Protein AF-A0A9P4IQW4-F1 (afdb_monomer_lite)

Organism: NCBI:txid1504668

Foldseek 3Di:
DFDDLPDDPVVVCVVLVHDPVDVLVVVLLVLLLVLLVVLLVVLQQDLVQFDPVLSPDPPRHPSDDPVRGDPVSVQVSQVVSLVPPDPSNVVVQVVQWDQDPNDTGGSSSVNSND

Secondary structure (DSSP, 8-state):
-PPPTTS-HHHHHHHTT--TT-HHHHHHHHHHHHHHHHHHHHHHH-GGGB-HHHHH-TT--SSPPGGGB-HHHHHHHHHHHHHH--HHHHHHHHHTEEEETTEEEEHHHHHHT-

Radius of gyration: 14.89 Å; chains: 1; bounding box: 34×33×38 Å

Sequence (114 aa):
PKLAQSRSKSDFFKHLGWSEKNEGHKRLYNLMKDEASEARKALSADRSNLNAEARNDSKVRPPYSSSQMTETALYNEVMLIWRNASPETQQVYDYGRTHEQGNVDNWIIRWVLW

Structure (mmCIF, N/CA/C/O backbone):
data_AF-A0A9P4IQW4-F1
#
_entry.id   AF-A0A9P4IQW4-F1
#
loop_
_atom_site.group_PDB
_atom_site.id
_atom_site.type_symbol
_atom_site.label_atom_id
_atom_site.label_alt_id
_atom_site.label_comp_id
_atom_site.label_asym_id
_atom_site.label_entity_id
_atom_site.label_seq_id
_atom_site.pdbx_PDB_ins_code
_atom_site.Cartn_x
_atom_site.Cartn_y
_atom_site.Cartn_z
_atom_site.occupancy
_atom_site.B_iso_or_equiv
_atom_site.auth_seq_id
_atom_site.auth_comp_id
_atom_site.auth_asym_id
_atom_site.auth_atom_id
_atom_site.pdbx_PDB_model_num
ATOM 1 N N . PRO A 1 1 ? 4.802 8.519 12.662 1.00 66.69 1 PRO A N 1
ATOM 2 C CA . PRO A 1 1 ? 5.973 7.713 12.221 1.00 66.69 1 PRO A CA 1
ATOM 3 C C . PRO A 1 1 ? 5.536 6.579 11.280 1.00 66.69 1 PRO A C 1
ATOM 5 O O . PRO A 1 1 ? 4.496 5.984 11.539 1.00 66.69 1 PRO A O 1
ATOM 8 N N . LYS A 1 2 ? 6.284 6.299 10.205 1.00 78.62 2 LYS A N 1
ATOM 9 C CA . LYS A 1 2 ? 5.995 5.208 9.253 1.00 78.62 2 LYS A CA 1
ATOM 10 C C . LYS A 1 2 ? 6.198 3.840 9.910 1.00 78.62 2 LYS A C 1
ATOM 12 O O . LYS A 1 2 ? 7.196 3.631 10.599 1.00 78.62 2 LYS A O 1
ATOM 17 N N . LEU A 1 3 ? 5.269 2.911 9.689 1.00 85.25 3 LEU A N 1
ATOM 18 C CA . LEU A 1 3 ? 5.411 1.524 10.131 1.00 85.25 3 LEU A CA 1
ATOM 19 C C . LEU A 1 3 ? 6.196 0.721 9.084 1.00 85.25 3 LEU A C 1
ATOM 21 O O . LEU A 1 3 ? 5.931 0.827 7.887 1.00 85.25 3 LEU A O 1
ATOM 25 N N . ALA A 1 4 ? 7.161 -0.088 9.521 1.00 82.31 4 ALA A N 1
ATOM 26 C CA . ALA A 1 4 ? 7.889 -0.975 8.615 1.00 82.31 4 ALA A CA 1
ATOM 27 C C . ALA A 1 4 ? 6.967 -2.081 8.063 1.00 82.31 4 ALA A C 1
ATOM 29 O O . ALA A 1 4 ? 6.142 -2.622 8.799 1.00 82.31 4 ALA A O 1
ATOM 30 N N . GLN A 1 5 ? 7.144 -2.455 6.792 1.00 81.56 5 GLN A N 1
ATOM 31 C CA . GLN A 1 5 ? 6.337 -3.490 6.120 1.00 81.56 5 GLN A CA 1
ATOM 32 C C . GLN A 1 5 ? 6.459 -4.877 6.770 1.00 81.56 5 GLN A C 1
ATOM 34 O O . GLN A 1 5 ? 5.521 -5.656 6.742 1.00 81.56 5 GLN A O 1
ATOM 39 N N . SER A 1 6 ? 7.580 -5.179 7.430 1.00 81.31 6 SER A N 1
ATOM 40 C CA . SER A 1 6 ? 7.778 -6.447 8.149 1.00 81.31 6 SER A CA 1
ATOM 41 C C . SER A 1 6 ? 6.961 -6.579 9.440 1.00 81.31 6 SER A C 1
ATOM 43 O O . SER A 1 6 ? 7.025 -7.611 10.110 1.00 81.31 6 SER A O 1
ATOM 45 N N . ARG A 1 7 ? 6.238 -5.529 9.845 1.00 89.38 7 ARG A N 1
ATOM 46 C CA . ARG A 1 7 ? 5.428 -5.533 11.067 1.00 89.38 7 ARG A CA 1
ATOM 47 C C . ARG A 1 7 ? 4.147 -6.330 10.878 1.00 89.38 7 ARG A C 1
ATOM 49 O O . ARG A 1 7 ? 3.677 -6.535 9.767 1.00 89.38 7 ARG A O 1
ATOM 56 N N . SER A 1 8 ? 3.583 -6.799 11.986 1.00 91.31 8 SER A N 1
ATOM 57 C CA . SER A 1 8 ? 2.377 -7.622 11.949 1.00 91.31 8 SER A CA 1
ATOM 58 C C . SER A 1 8 ? 1.125 -6.783 11.673 1.00 91.31 8 SER A C 1
ATOM 60 O O . SER A 1 8 ? 1.093 -5.580 11.944 1.00 91.31 8 SER A O 1
ATOM 62 N N . LYS A 1 9 ? 0.039 -7.433 11.234 1.00 92.38 9 LYS A N 1
ATOM 63 C CA . LYS A 1 9 ? -1.298 -6.814 11.191 1.00 92.38 9 LYS A CA 1
ATOM 64 C C . LYS A 1 9 ? -1.687 -6.213 12.545 1.00 92.38 9 LYS A C 1
ATOM 66 O O . LYS A 1 9 ? -2.279 -5.140 12.579 1.00 92.38 9 LYS A O 1
ATOM 71 N N . SER A 1 10 ? -1.335 -6.871 13.650 1.00 92.94 10 SER A N 1
ATOM 72 C CA . SER A 1 10 ? -1.641 -6.356 14.986 1.00 92.94 10 SER A CA 1
ATOM 73 C C . SER A 1 10 ? -0.931 -5.034 15.265 1.00 92.94 10 SER A C 1
ATOM 75 O O . SER A 1 10 ? -1.539 -4.107 15.794 1.00 92.94 10 SER A O 1
ATOM 77 N N . ASP A 1 11 ? 0.336 -4.915 14.861 1.00 93.75 11 ASP A N 1
ATOM 78 C CA . ASP A 1 11 ? 1.092 -3.669 15.001 1.00 93.75 11 ASP A CA 1
ATOM 79 C C . ASP A 1 11 ? 0.504 -2.564 14.124 1.00 93.75 11 ASP A C 1
ATOM 81 O O . ASP A 1 11 ? 0.360 -1.436 14.584 1.00 93.75 11 ASP A O 1
ATOM 85 N N . PHE A 1 12 ? 0.095 -2.896 12.896 1.00 94.19 12 PHE A N 1
ATOM 86 C CA . PHE A 1 12 ? -0.602 -1.966 12.008 1.00 94.19 12 PHE A CA 1
ATOM 87 C C . PHE A 1 12 ? -1.907 -1.453 12.620 1.00 94.19 12 PHE A C 1
ATOM 89 O O . PHE A 1 12 ? -2.127 -0.245 12.673 1.00 94.19 12 PHE A O 1
ATOM 96 N N . PHE A 1 13 ? -2.733 -2.348 13.169 1.00 95.62 13 PHE A N 1
ATOM 97 C CA . PHE A 1 13 ? -3.972 -1.967 13.847 1.00 95.62 13 PHE A CA 1
ATOM 98 C C . PHE A 1 13 ? -3.679 -1.071 15.051 1.00 95.62 13 PHE A C 1
ATOM 100 O O . PHE A 1 13 ? -4.259 0.004 15.159 1.00 95.62 13 PHE A O 1
ATOM 107 N N . LYS A 1 14 ? -2.731 -1.453 15.914 1.00 94.19 14 LYS A N 1
ATOM 108 C CA . LYS A 1 14 ? -2.332 -0.633 17.069 1.00 94.19 14 LYS A CA 1
ATOM 109 C C . LYS A 1 14 ? -1.860 0.757 16.651 1.00 94.19 14 LYS A C 1
ATOM 111 O O . LYS A 1 14 ? -2.223 1.734 17.297 1.00 94.19 14 LYS A O 1
ATOM 116 N N . HIS A 1 15 ? -1.093 0.853 15.566 1.00 93.12 15 HIS A N 1
ATOM 117 C CA . HIS A 1 15 ? -0.564 2.121 15.063 1.00 93.12 15 HIS A CA 1
ATOM 118 C C . HIS A 1 15 ? -1.655 3.057 14.525 1.00 93.12 15 HIS A C 1
ATOM 120 O O . HIS A 1 15 ? -1.493 4.272 14.576 1.00 93.12 15 HIS A O 1
ATOM 126 N N . LEU A 1 16 ? -2.782 2.502 14.070 1.00 92.69 16 LEU A N 1
ATOM 127 C CA . LEU A 1 16 ? -3.987 3.249 13.687 1.00 92.69 16 LEU A CA 1
ATOM 128 C C . LEU A 1 16 ? -4.965 3.480 14.856 1.00 92.69 16 LEU A C 1
ATOM 130 O O . LEU A 1 16 ? -6.035 4.049 14.656 1.00 92.69 16 LEU A O 1
ATOM 134 N N . GLY A 1 17 ? -4.645 3.018 16.071 1.00 94.50 17 GLY A N 1
ATOM 135 C CA . GLY A 1 17 ? -5.582 3.021 17.202 1.00 94.50 17 GLY A CA 1
ATOM 136 C C . GLY A 1 17 ? -6.754 2.046 17.025 1.00 94.50 17 GLY A C 1
ATOM 137 O O . GLY A 1 17 ? -7.785 2.167 17.684 1.00 94.50 17 GLY A O 1
ATOM 138 N N . TRP A 1 18 ? -6.619 1.082 16.116 1.00 96.50 18 TRP A N 1
ATOM 139 C CA . TRP A 1 18 ? -7.637 0.099 15.784 1.00 96.50 18 TRP A CA 1
ATOM 140 C C . TRP A 1 18 ? -7.545 -1.150 16.658 1.00 96.50 18 TRP A C 1
ATOM 142 O O . TRP A 1 18 ? -6.530 -1.482 17.266 1.00 96.50 18 TRP A O 1
ATOM 152 N N . SER A 1 19 ? -8.651 -1.888 16.672 1.00 95.19 19 SER A N 1
ATOM 153 C CA . SER A 1 19 ? -8.813 -3.141 17.404 1.00 95.19 19 SER A CA 1
ATOM 154 C C . SER A 1 19 ? -9.191 -4.267 16.457 1.00 95.19 19 SER A C 1
ATOM 156 O O . SER A 1 19 ? -10.164 -4.156 15.713 1.00 95.19 19 SER A O 1
ATOM 158 N N . GLU A 1 20 ? -8.469 -5.384 16.546 1.00 92.25 20 GLU A N 1
ATOM 159 C CA . GLU A 1 20 ? -8.784 -6.621 15.823 1.00 92.25 20 GLU A CA 1
ATOM 160 C C . GLU A 1 20 ? -10.070 -7.291 16.311 1.00 92.25 20 GLU A C 1
ATOM 162 O O . GLU A 1 20 ? -10.513 -8.258 15.710 1.00 92.25 20 GLU A O 1
ATOM 167 N N . LYS A 1 21 ? -10.691 -6.809 17.391 1.00 94.81 21 LYS A N 1
ATOM 168 C CA . LYS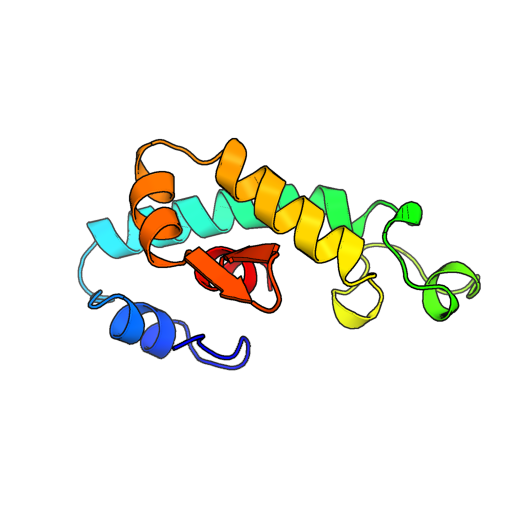 A 1 21 ? -12.009 -7.281 17.843 1.00 94.81 21 LYS A CA 1
ATOM 169 C C . LYS A 1 21 ? -13.159 -6.431 17.299 1.00 94.81 21 LYS A C 1
ATOM 171 O O . LYS A 1 21 ? -14.312 -6.797 17.479 1.00 94.81 21 LYS A O 1
ATOM 176 N N . ASN A 1 22 ? -12.860 -5.303 16.654 1.00 97.00 22 ASN A N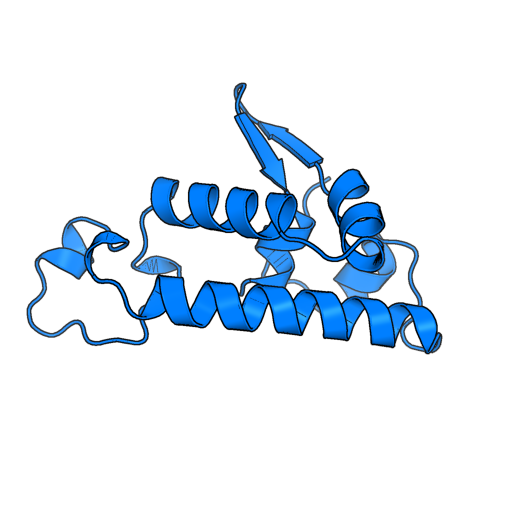 1
ATOM 177 C CA . ASN A 1 22 ? -13.861 -4.416 16.074 1.00 97.00 22 ASN A CA 1
ATOM 178 C C . ASN A 1 22 ? -14.102 -4.793 14.602 1.00 97.00 22 ASN A C 1
ATOM 180 O O . ASN A 1 22 ? -13.195 -4.699 13.774 1.00 97.00 22 ASN A O 1
ATOM 184 N N . GLU A 1 23 ? -15.328 -5.204 14.278 1.00 96.31 23 GLU A N 1
ATOM 185 C CA . GLU A 1 23 ? -15.707 -5.622 12.921 1.00 96.31 23 GLU A CA 1
ATOM 186 C C . GLU A 1 23 ? -15.606 -4.491 11.886 1.00 96.31 23 GLU A C 1
ATOM 188 O O . GLU A 1 23 ? -15.244 -4.741 10.738 1.00 96.31 23 GLU A O 1
ATOM 193 N N . GLY A 1 24 ? -15.834 -3.237 12.287 1.00 96.38 24 GLY A N 1
ATOM 194 C CA . GLY A 1 24 ? -15.661 -2.067 11.423 1.00 96.38 24 GLY A CA 1
ATOM 195 C C . GLY A 1 24 ? -14.208 -1.883 10.978 1.00 96.38 24 GLY A C 1
ATOM 196 O O . GLY A 1 24 ? -13.943 -1.741 9.786 1.00 96.38 24 GLY A O 1
ATOM 197 N N . HIS A 1 25 ? -13.251 -1.986 11.906 1.00 96.00 25 HIS A N 1
ATOM 198 C CA . HIS A 1 25 ? -11.821 -1.923 11.574 1.00 96.00 25 HIS A CA 1
ATOM 199 C C . HIS A 1 25 ? -11.379 -3.090 10.685 1.00 96.00 25 HIS A C 1
ATOM 201 O O . HIS A 1 25 ? -10.592 -2.903 9.759 1.00 96.00 25 HIS A O 1
ATOM 207 N N . LYS A 1 26 ? -11.898 -4.302 10.927 1.00 96.38 26 LYS A N 1
ATOM 208 C CA . LYS A 1 26 ? -11.624 -5.454 10.052 1.00 96.38 26 LYS A CA 1
ATOM 209 C C . LYS A 1 26 ? -12.168 -5.234 8.645 1.00 96.38 26 LYS A C 1
ATOM 211 O O . LYS A 1 26 ? -11.463 -5.530 7.686 1.00 96.38 26 LYS A O 1
ATOM 216 N N . ARG A 1 27 ? -13.395 -4.717 8.525 1.00 97.06 27 ARG A N 1
ATOM 217 C CA . ARG A 1 27 ? -14.016 -4.409 7.234 1.00 97.06 27 ARG A CA 1
ATOM 218 C C . ARG A 1 27 ? -13.197 -3.372 6.472 1.00 97.06 27 ARG A C 1
ATOM 220 O O . ARG A 1 27 ? -12.860 -3.629 5.324 1.00 97.06 27 ARG A O 1
ATOM 227 N N . LEU A 1 28 ? -12.832 -2.257 7.109 1.00 96.75 28 LEU A N 1
ATOM 228 C CA . LEU A 1 28 ? -11.977 -1.234 6.494 1.00 96.75 28 LEU A CA 1
ATOM 229 C C . LEU A 1 28 ? -10.632 -1.814 6.056 1.00 96.75 28 LEU A C 1
ATOM 231 O O . LEU A 1 28 ? -10.190 -1.573 4.940 1.00 96.75 28 LEU A O 1
ATOM 235 N N . TYR A 1 29 ? -10.002 -2.631 6.900 1.00 96.38 29 TYR A N 1
ATOM 236 C CA . TYR A 1 29 ? -8.761 -3.313 6.543 1.00 96.38 29 TYR A CA 1
ATOM 237 C C . TYR A 1 29 ? -8.905 -4.228 5.324 1.00 96.38 29 TYR A C 1
ATOM 239 O O . TYR A 1 29 ? -8.022 -4.241 4.472 1.00 96.38 29 TYR A O 1
ATOM 247 N N . ASN A 1 30 ? -10.003 -4.977 5.222 1.00 96.44 30 ASN A N 1
ATOM 248 C CA . ASN A 1 30 ? -10.257 -5.824 4.060 1.00 96.44 30 ASN A CA 1
ATOM 249 C C . ASN A 1 30 ? -10.480 -4.989 2.792 1.00 96.44 30 ASN A C 1
ATOM 251 O O . ASN A 1 30 ? -9.885 -5.315 1.776 1.00 96.44 30 ASN A O 1
ATOM 255 N N . LEU A 1 31 ? -11.218 -3.875 2.871 1.00 97.12 31 LEU A N 1
ATOM 256 C CA . LEU A 1 31 ? -11.372 -2.953 1.737 1.00 97.12 31 LEU A CA 1
ATOM 257 C C . LEU A 1 31 ? -10.020 -2.404 1.265 1.00 97.12 31 LEU A C 1
ATOM 259 O O . LEU A 1 31 ? -9.719 -2.461 0.078 1.00 97.12 31 LEU A O 1
ATOM 263 N N . MET A 1 32 ? -9.164 -1.961 2.194 1.00 97.12 32 MET A N 1
ATOM 264 C CA . MET A 1 32 ? -7.810 -1.507 1.849 1.00 97.12 32 MET A CA 1
ATOM 265 C C . MET A 1 32 ? -6.978 -2.619 1.194 1.00 97.12 32 MET A C 1
ATOM 267 O O . MET A 1 32 ? -6.208 -2.368 0.270 1.00 97.12 32 MET A O 1
ATOM 271 N N . LYS A 1 33 ? -7.124 -3.866 1.661 1.00 96.38 33 LYS A N 1
ATOM 272 C CA . LYS A 1 33 ? -6.457 -5.022 1.051 1.00 96.38 33 LYS A CA 1
ATOM 273 C C . LYS A 1 33 ? -6.966 -5.328 -0.351 1.00 96.38 33 LYS A C 1
ATOM 275 O O . LYS A 1 33 ? -6.165 -5.757 -1.177 1.00 96.38 33 LYS A O 1
ATOM 280 N N . ASP A 1 34 ? -8.257 -5.159 -0.603 1.00 96.88 34 ASP A N 1
ATOM 281 C CA . ASP A 1 34 ? -8.851 -5.411 -1.912 1.00 96.88 34 ASP A CA 1
ATOM 282 C C . ASP A 1 34 ? -8.338 -4.380 -2.926 1.00 96.88 34 ASP A C 1
ATOM 284 O O . ASP A 1 34 ? -7.784 -4.770 -3.955 1.00 96.88 34 ASP A O 1
ATOM 288 N N . GLU A 1 35 ? -8.375 -3.089 -2.574 1.00 96.56 35 GLU A N 1
ATOM 289 C CA . GLU A 1 35 ? -7.795 -1.997 -3.376 1.00 96.56 35 GLU A CA 1
ATOM 290 C C . GLU A 1 35 ? -6.306 -2.247 -3.675 1.00 96.56 35 GLU A C 1
ATOM 292 O O . GLU A 1 35 ? -5.860 -2.198 -4.823 1.00 96.56 35 GLU A O 1
ATOM 297 N N . ALA A 1 36 ? -5.531 -2.594 -2.644 1.00 95.69 36 ALA A N 1
ATOM 298 C CA . ALA A 1 36 ? -4.115 -2.904 -2.788 1.00 95.69 36 ALA A CA 1
ATOM 299 C C . ALA A 1 36 ? -3.862 -4.176 -3.620 1.00 95.69 36 ALA A C 1
ATOM 301 O O . ALA A 1 36 ? -2.864 -4.265 -4.337 1.00 95.69 36 ALA A O 1
ATOM 302 N N . SER A 1 37 ? -4.750 -5.173 -3.552 1.00 94.88 37 SER A N 1
ATOM 303 C CA 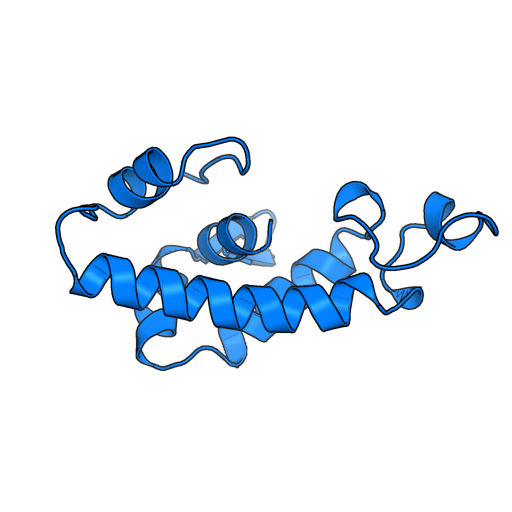. SER A 1 37 ? -4.637 -6.404 -4.336 1.00 94.88 37 SER A CA 1
ATOM 304 C C . SER A 1 37 ? -4.820 -6.139 -5.826 1.00 94.88 37 SER A C 1
ATOM 306 O O . SER A 1 37 ? -4.071 -6.694 -6.632 1.00 94.88 37 SER A O 1
ATOM 308 N N . GLU A 1 38 ? -5.784 -5.300 -6.204 1.00 94.31 38 GLU A N 1
ATOM 309 C CA . GLU A 1 38 ? -6.002 -4.920 -7.603 1.00 94.31 38 GLU A CA 1
ATOM 310 C C . GLU A 1 38 ? -4.812 -4.147 -8.170 1.00 94.31 38 GLU A C 1
ATOM 312 O O . GLU A 1 38 ? -4.264 -4.533 -9.206 1.00 94.31 38 GLU A O 1
ATOM 317 N N . ALA A 1 39 ? -4.340 -3.147 -7.428 1.00 93.44 39 ALA A N 1
ATOM 318 C CA . ALA A 1 39 ? -3.133 -2.394 -7.746 1.00 93.44 39 ALA A CA 1
ATOM 319 C C . ALA A 1 39 ? -1.909 -3.305 -7.928 1.00 93.44 39 ALA A C 1
ATOM 321 O O . ALA A 1 39 ? -1.223 -3.285 -8.953 1.00 93.44 39 ALA A O 1
ATOM 322 N N . ARG A 1 40 ? -1.665 -4.206 -6.967 1.00 93.75 40 ARG A N 1
ATOM 323 C CA . ARG A 1 40 ? -0.542 -5.150 -7.021 1.00 93.75 40 ARG A CA 1
ATOM 324 C C . ARG A 1 40 ? -0.619 -6.077 -8.232 1.00 93.75 40 ARG A C 1
ATOM 326 O O . ARG A 1 40 ? 0.427 -6.399 -8.798 1.00 93.75 40 ARG A O 1
ATOM 333 N N . LYS A 1 41 ? -1.811 -6.519 -8.649 1.00 93.56 41 LYS A N 1
ATOM 334 C CA . LYS A 1 41 ? -1.975 -7.349 -9.859 1.00 93.56 41 LYS A CA 1
ATOM 335 C C . LYS A 1 41 ? -1.516 -6.599 -11.108 1.00 93.56 41 LYS A C 1
ATOM 337 O O . LYS A 1 41 ? -0.741 -7.161 -11.875 1.00 93.56 41 LYS A O 1
ATOM 342 N N . ALA A 1 42 ? -1.944 -5.348 -11.284 1.00 91.19 42 ALA A N 1
ATOM 343 C CA . ALA A 1 42 ? -1.523 -4.525 -12.417 1.00 91.19 42 ALA A CA 1
ATOM 344 C C . ALA A 1 42 ? -0.009 -4.262 -12.379 1.00 91.19 42 ALA A C 1
ATOM 346 O O . ALA A 1 42 ? 0.708 -4.546 -13.342 1.00 91.19 42 ALA A O 1
ATOM 347 N N . LEU A 1 43 ? 0.495 -3.825 -11.223 1.00 92.94 43 LEU A N 1
ATOM 348 C CA . LEU A 1 43 ? 1.896 -3.470 -11.029 1.00 92.94 43 LEU A CA 1
ATOM 349 C C . LEU A 1 43 ? 2.846 -4.658 -11.264 1.00 92.94 43 LEU A C 1
ATOM 351 O O . LEU A 1 43 ? 3.873 -4.514 -11.927 1.00 92.94 43 LEU A O 1
ATOM 355 N N . SER A 1 44 ? 2.496 -5.842 -10.748 1.00 93.75 44 SER A N 1
ATOM 356 C CA . SER A 1 44 ? 3.308 -7.065 -10.856 1.00 93.75 44 SER A CA 1
ATOM 357 C C . SER A 1 44 ? 3.217 -7.778 -12.206 1.00 93.75 44 SER A C 1
ATOM 359 O O . SER A 1 44 ? 3.995 -8.703 -12.445 1.00 93.75 44 SER A O 1
ATOM 361 N N . ALA A 1 45 ? 2.312 -7.359 -13.092 1.00 93.38 45 ALA A N 1
ATOM 362 C CA . ALA A 1 45 ? 2.190 -7.906 -14.440 1.00 93.38 45 ALA A CA 1
ATOM 363 C C . ALA A 1 45 ? 2.999 -7.116 -15.482 1.00 93.38 45 ALA A C 1
ATOM 365 O O . ALA A 1 45 ? 3.434 -7.694 -16.480 1.00 93.38 45 ALA A O 1
ATOM 366 N N . ASP A 1 46 ? 3.225 -5.819 -15.262 1.00 93.00 46 ASP A N 1
ATOM 367 C CA . ASP A 1 46 ? 3.877 -4.953 -16.243 1.00 93.00 46 ASP A CA 1
ATOM 368 C C . ASP A 1 46 ? 5.403 -4.859 -16.041 1.00 93.00 46 ASP A C 1
ATOM 370 O O . ASP A 1 46 ? 5.920 -4.363 -15.038 1.00 93.00 46 ASP A O 1
ATOM 374 N N . ARG A 1 47 ? 6.148 -5.319 -17.055 1.00 93.06 47 ARG A N 1
ATOM 375 C CA . ARG A 1 47 ? 7.618 -5.319 -17.085 1.00 93.06 47 ARG A CA 1
ATOM 376 C C . ARG A 1 47 ? 8.205 -3.901 -17.120 1.00 93.06 47 ARG A C 1
ATOM 378 O O . ARG A 1 47 ? 9.367 -3.712 -16.750 1.00 93.06 47 ARG A O 1
ATOM 385 N N . SER A 1 48 ? 7.425 -2.905 -17.544 1.00 93.50 48 SER A N 1
ATOM 386 C CA . SER A 1 48 ? 7.816 -1.490 -17.558 1.00 93.50 48 SER A CA 1
ATOM 387 C C . SER A 1 48 ? 8.008 -0.909 -16.147 1.00 93.50 48 SER A C 1
ATOM 389 O O . SER A 1 48 ? 8.715 0.086 -15.985 1.00 93.50 48 SER A O 1
ATOM 391 N N . ASN A 1 49 ? 7.489 -1.585 -15.115 1.00 94.56 49 ASN A N 1
ATOM 392 C CA . ASN A 1 49 ? 7.662 -1.205 -13.711 1.00 94.56 49 ASN A CA 1
ATOM 393 C C . ASN A 1 49 ? 8.977 -1.706 -13.102 1.00 94.56 49 ASN A C 1
ATOM 395 O O . ASN A 1 49 ? 9.389 -1.226 -12.043 1.00 94.56 49 ASN A O 1
ATOM 399 N N . LEU A 1 50 ? 9.648 -2.657 -13.761 1.00 95.56 50 LEU A N 1
ATOM 400 C CA . LEU A 1 50 ? 10.867 -3.280 -13.255 1.00 95.56 50 LEU A CA 1
ATOM 401 C C . LEU A 1 50 ? 12.054 -2.322 -13.251 1.00 95.56 50 LEU A C 1
ATOM 403 O O . LEU A 1 50 ? 12.202 -1.503 -14.158 1.00 95.56 50 LEU A O 1
ATOM 407 N N . ASN A 1 51 ? 12.944 -2.480 -12.278 1.00 96.06 51 ASN A N 1
ATOM 408 C CA . ASN A 1 51 ? 14.266 -1.871 -12.302 1.00 96.06 51 ASN A CA 1
ATOM 409 C C . ASN A 1 51 ? 15.115 -2.423 -13.468 1.00 96.06 51 ASN A C 1
ATOM 411 O O . ASN A 1 51 ? 14.761 -3.418 -14.104 1.00 96.06 51 ASN A O 1
ATOM 415 N N . ALA A 1 52 ? 16.226 -1.751 -13.781 1.00 94.75 52 ALA A N 1
ATOM 416 C CA . ALA A 1 52 ? 17.042 -2.084 -14.950 1.00 94.75 52 ALA A CA 1
ATOM 417 C C . ALA A 1 52 ? 17.568 -3.531 -14.922 1.00 94.75 52 ALA A C 1
ATOM 419 O O . ALA A 1 52 ? 17.569 -4.200 -15.952 1.00 94.75 52 ALA A O 1
ATOM 420 N N . GLU A 1 53 ? 17.962 -4.026 -13.748 1.00 93.81 53 GLU A N 1
ATOM 421 C CA . GLU A 1 53 ? 18.472 -5.388 -13.565 1.00 93.81 53 GLU A CA 1
ATOM 422 C C . GLU A 1 53 ? 17.396 -6.433 -13.890 1.00 93.81 53 GLU A C 1
ATOM 424 O O . GLU A 1 53 ? 17.557 -7.231 -14.814 1.00 93.81 53 GLU A O 1
ATOM 429 N N . ALA A 1 54 ? 16.248 -6.368 -13.211 1.00 93.94 54 ALA A N 1
ATOM 430 C CA . ALA A 1 54 ? 15.147 -7.304 -13.414 1.00 93.94 54 ALA A CA 1
ATOM 431 C C . ALA A 1 54 ? 14.535 -7.196 -14.823 1.00 93.94 54 ALA A C 1
ATOM 433 O O . ALA A 1 54 ? 14.086 -8.191 -15.395 1.00 93.94 54 ALA A O 1
ATOM 434 N N . ARG A 1 55 ? 14.534 -5.994 -15.415 1.00 93.31 55 ARG A N 1
ATOM 435 C CA . ARG A 1 55 ? 14.043 -5.764 -16.780 1.00 93.31 55 ARG A CA 1
ATOM 436 C C . ARG A 1 55 ? 14.921 -6.438 -17.829 1.00 93.31 55 ARG A C 1
ATOM 438 O O . ARG A 1 55 ? 14.375 -7.003 -18.781 1.00 93.31 55 ARG A O 1
ATOM 445 N N . ASN A 1 56 ? 16.238 -6.399 -17.647 1.00 93.31 56 ASN A N 1
ATOM 446 C CA . ASN A 1 56 ? 17.207 -6.964 -18.585 1.00 93.31 56 ASN A CA 1
ATOM 447 C C . ASN A 1 56 ? 17.398 -8.481 -18.413 1.00 93.31 56 ASN A C 1
ATOM 449 O O . ASN A 1 56 ? 17.874 -9.139 -19.337 1.00 93.31 56 ASN A O 1
ATOM 453 N N . ASP A 1 57 ? 16.983 -9.060 -17.283 1.00 93.50 57 ASP A N 1
ATOM 454 C CA . ASP A 1 57 ? 17.034 -10.508 -17.075 1.00 93.50 57 ASP A CA 1
ATOM 455 C C . ASP A 1 57 ? 15.877 -11.238 -17.784 1.00 93.50 57 ASP A C 1
ATOM 457 O O . ASP A 1 57 ? 14.705 -11.190 -17.387 1.00 93.50 57 ASP A O 1
ATOM 461 N N . SER A 1 58 ? 16.214 -11.985 -18.836 1.00 89.56 58 SER A N 1
ATOM 462 C CA . SER A 1 58 ? 15.273 -12.783 -19.624 1.00 89.56 58 SER A CA 1
ATOM 463 C C . SER A 1 58 ? 14.661 -13.965 -18.866 1.00 89.56 58 SER A C 1
ATOM 465 O O . SER A 1 58 ? 13.725 -14.572 -19.391 1.00 89.56 58 SER A O 1
ATOM 467 N N . LYS A 1 59 ? 15.119 -14.291 -17.652 1.00 93.56 59 LYS A N 1
ATOM 468 C CA . LYS A 1 59 ? 14.532 -15.314 -16.768 1.00 93.56 59 LYS A CA 1
ATOM 469 C C . LYS A 1 59 ? 13.446 -14.759 -15.851 1.00 93.56 59 LYS A C 1
ATOM 471 O O . LYS A 1 59 ? 12.602 -15.523 -15.391 1.00 93.56 59 LYS A O 1
ATOM 476 N N . VAL A 1 60 ? 13.411 -13.445 -15.627 1.00 93.19 60 VAL A N 1
ATOM 477 C CA . VAL A 1 60 ? 12.400 -12.802 -14.781 1.00 93.19 60 VAL A CA 1
ATOM 478 C C . VAL A 1 60 ? 11.027 -12.879 -15.462 1.00 93.19 60 VAL A C 1
ATOM 480 O O . VAL A 1 60 ? 10.842 -12.454 -16.613 1.00 93.19 60 VAL A O 1
ATOM 483 N N . ARG A 1 61 ? 10.057 -13.471 -14.757 1.00 92.81 61 ARG A N 1
ATOM 484 C CA . ARG A 1 61 ? 8.669 -13.708 -15.191 1.00 92.81 61 ARG A CA 1
ATOM 485 C C . ARG A 1 61 ? 7.696 -13.143 -14.146 1.00 92.81 61 ARG A C 1
ATOM 487 O O . ARG A 1 61 ? 8.052 -13.132 -12.970 1.00 92.81 61 ARG A O 1
ATOM 494 N N . PRO A 1 62 ? 6.513 -12.662 -14.561 1.00 90.50 62 PRO A N 1
ATOM 495 C CA . PRO A 1 62 ? 5.499 -12.191 -13.625 1.00 90.50 62 PRO A CA 1
ATOM 496 C C . PRO A 1 62 ? 4.894 -13.364 -12.818 1.00 90.50 62 PRO A C 1
ATOM 498 O O . PRO A 1 62 ? 4.943 -14.504 -13.291 1.00 90.50 62 PRO A O 1
ATOM 501 N N . PRO A 1 63 ? 4.286 -13.108 -11.642 1.00 91.81 63 PRO A N 1
ATOM 502 C CA . PRO A 1 63 ? 4.154 -11.800 -11.000 1.00 91.81 63 PRO A CA 1
ATOM 503 C C . PRO A 1 63 ? 5.481 -11.316 -10.398 1.00 91.81 63 PRO A C 1
ATOM 505 O O . PRO A 1 63 ? 6.161 -12.050 -9.684 1.00 91.81 63 PRO A O 1
ATOM 508 N N . TYR A 1 64 ? 5.840 -10.067 -10.686 1.00 92.31 64 TYR A N 1
ATOM 509 C CA . TYR A 1 64 ? 7.065 -9.445 -10.191 1.00 92.31 64 TYR A CA 1
ATOM 510 C C . TYR A 1 64 ? 6.959 -9.067 -8.707 1.00 92.31 64 TYR A C 1
ATOM 512 O O . TYR A 1 64 ? 5.901 -8.641 -8.234 1.00 92.31 64 TYR A O 1
ATOM 520 N N . SER A 1 65 ? 8.059 -9.203 -7.964 1.00 90.50 65 SER A N 1
ATOM 521 C CA . SER A 1 65 ? 8.138 -8.772 -6.564 1.00 90.50 65 SER A CA 1
ATOM 522 C C . SER A 1 65 ? 8.406 -7.271 -6.451 1.00 90.50 65 SER A C 1
ATOM 524 O O . SER A 1 65 ? 9.005 -6.666 -7.338 1.00 90.50 65 SER A O 1
ATOM 526 N N . SER A 1 66 ? 8.042 -6.670 -5.315 1.00 89.25 66 SER A N 1
ATOM 527 C CA . SER A 1 66 ? 8.360 -5.265 -5.015 1.00 89.25 66 SER A CA 1
ATOM 528 C C . SER A 1 66 ? 9.849 -4.944 -5.120 1.00 89.25 66 SER A C 1
ATOM 530 O O . SER A 1 66 ? 10.210 -3.883 -5.613 1.00 89.25 66 SER A O 1
ATOM 532 N N . SER A 1 67 ? 10.724 -5.873 -4.722 1.00 91.00 67 SER A N 1
ATOM 533 C CA . SER A 1 67 ? 12.182 -5.720 -4.831 1.00 91.00 67 SER A CA 1
ATOM 534 C C . SER A 1 67 ? 12.692 -5.619 -6.272 1.00 91.00 67 SER A C 1
ATOM 536 O O . SER A 1 67 ? 13.786 -5.111 -6.502 1.00 91.00 67 SER A O 1
ATOM 538 N N . GLN A 1 68 ? 11.915 -6.097 -7.245 1.00 93.50 68 GLN A N 1
ATOM 539 C CA . GLN A 1 68 ? 12.244 -6.009 -8.666 1.00 93.50 68 GLN A CA 1
ATOM 540 C C . GLN A 1 68 ? 11.726 -4.712 -9.300 1.00 93.50 68 GLN A C 1
ATOM 542 O O . GLN A 1 68 ? 12.092 -4.407 -10.432 1.00 93.50 68 GLN A O 1
ATOM 547 N N . MET A 1 69 ? 10.880 -3.946 -8.607 1.00 94.25 69 MET A N 1
ATOM 548 C CA . MET A 1 69 ? 10.232 -2.746 -9.136 1.00 94.25 69 MET A CA 1
ATOM 549 C C . MET A 1 69 ? 11.052 -1.484 -8.867 1.00 94.25 69 MET A C 1
ATOM 551 O O . MET A 1 69 ? 11.856 -1.416 -7.939 1.00 94.25 69 MET A O 1
ATOM 555 N N . THR A 1 70 ? 10.850 -0.464 -9.698 1.00 94.88 70 THR A N 1
ATOM 556 C CA . THR A 1 70 ? 11.391 0.876 -9.441 1.00 94.88 70 THR A CA 1
ATOM 557 C C . THR A 1 70 ? 10.605 1.586 -8.344 1.00 94.88 70 THR A C 1
ATOM 559 O O . THR A 1 70 ? 9.390 1.419 -8.227 1.00 94.88 70 THR A O 1
ATOM 562 N N . GLU A 1 71 ? 11.281 2.454 -7.591 1.00 92.25 71 GLU A N 1
ATOM 563 C CA . GLU A 1 71 ? 10.617 3.304 -6.597 1.00 92.25 71 GLU A CA 1
ATOM 564 C C . GLU A 1 71 ? 9.579 4.231 -7.247 1.00 92.25 71 GLU A C 1
ATOM 566 O O . GLU A 1 71 ? 8.513 4.449 -6.685 1.00 92.25 71 GLU A O 1
ATOM 571 N N . THR A 1 72 ? 9.831 4.713 -8.469 1.00 93.06 72 THR A N 1
ATOM 572 C CA . THR A 1 72 ? 8.863 5.516 -9.231 1.00 93.06 72 THR A CA 1
ATOM 573 C C . THR A 1 72 ? 7.582 4.742 -9.538 1.00 93.06 72 THR A C 1
ATOM 575 O O . THR A 1 72 ? 6.497 5.297 -9.392 1.00 93.06 72 THR A O 1
ATOM 578 N N . ALA A 1 73 ? 7.681 3.469 -9.935 1.00 94.19 73 ALA A N 1
ATOM 579 C CA . ALA A 1 73 ? 6.503 2.639 -10.181 1.00 94.19 73 ALA A CA 1
ATOM 580 C C . ALA A 1 73 ? 5.707 2.402 -8.889 1.00 94.19 73 ALA A C 1
ATOM 582 O O . ALA A 1 73 ? 4.493 2.587 -8.876 1.00 94.19 73 ALA A O 1
ATOM 583 N N . LEU A 1 74 ? 6.394 2.082 -7.785 1.00 93.06 74 LEU A N 1
ATOM 584 C CA . LEU A 1 74 ? 5.761 1.920 -6.473 1.00 93.06 74 LEU A CA 1
ATOM 585 C C . LEU A 1 74 ? 5.077 3.213 -6.008 1.00 93.06 74 LEU A C 1
ATOM 587 O O . LEU A 1 74 ? 3.936 3.174 -5.559 1.00 93.06 74 LEU A O 1
ATOM 591 N N . TYR A 1 75 ? 5.748 4.356 -6.148 1.00 93.38 75 TYR A N 1
ATOM 592 C CA . TYR A 1 75 ? 5.202 5.668 -5.815 1.00 93.38 75 TYR A CA 1
ATOM 593 C C . TYR A 1 75 ? 3.951 5.999 -6.637 1.00 93.38 75 TYR A C 1
ATOM 595 O O . TYR A 1 75 ? 2.931 6.408 -6.080 1.00 93.38 75 TYR A O 1
ATOM 603 N N . ASN A 1 76 ? 4.006 5.797 -7.957 1.00 93.12 76 ASN A N 1
ATOM 604 C CA . ASN A 1 76 ? 2.867 6.043 -8.837 1.00 93.12 76 ASN A CA 1
ATOM 605 C C . ASN A 1 76 ? 1.668 5.179 -8.437 1.00 93.12 76 ASN A C 1
ATOM 607 O O . ASN A 1 76 ? 0.555 5.693 -8.368 1.00 93.12 76 ASN A O 1
ATOM 611 N N . GLU A 1 77 ? 1.899 3.908 -8.103 1.00 95.31 7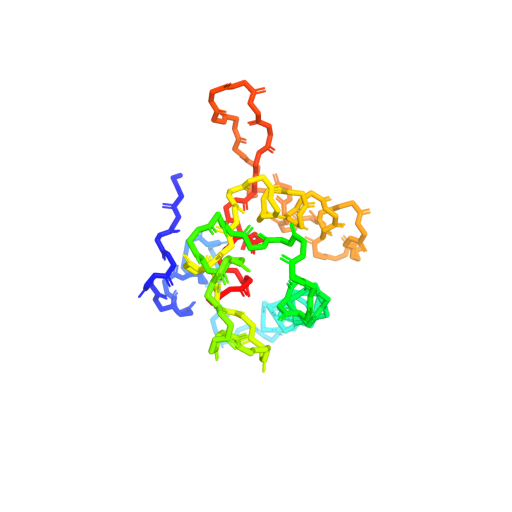7 GLU A N 1
ATOM 612 C CA . GLU A 1 77 ? 0.836 3.006 -7.659 1.00 95.31 77 GLU A CA 1
ATOM 613 C C . GLU A 1 77 ? 0.209 3.464 -6.338 1.00 95.31 77 GLU A C 1
ATOM 615 O O . GLU A 1 77 ? -1.011 3.507 -6.204 1.00 95.31 77 GLU A O 1
ATOM 620 N N . VAL A 1 78 ? 1.028 3.895 -5.374 1.00 94.81 78 VAL A N 1
ATOM 621 C CA . VAL A 1 78 ? 0.541 4.445 -4.099 1.00 94.81 78 VAL A CA 1
ATOM 622 C C . VAL A 1 78 ? -0.362 5.660 -4.333 1.00 94.81 78 VAL A C 1
ATOM 624 O O . VAL A 1 78 ? -1.418 5.781 -3.709 1.00 94.81 78 VAL A O 1
ATOM 627 N N . MET A 1 79 ? 0.020 6.547 -5.254 1.00 94.19 79 MET A N 1
ATOM 628 C CA . MET A 1 79 ? -0.791 7.710 -5.620 1.00 94.19 79 MET A CA 1
ATOM 629 C C . MET A 1 79 ? -2.072 7.326 -6.365 1.00 94.19 79 MET A C 1
ATOM 631 O O . MET A 1 79 ? -3.099 7.972 -6.162 1.00 94.19 79 MET A O 1
ATOM 635 N N . LEU A 1 80 ? -2.038 6.295 -7.212 1.00 94.94 80 LEU A N 1
ATOM 636 C CA . LEU A 1 80 ? -3.223 5.792 -7.909 1.00 94.94 80 LEU A CA 1
ATOM 637 C C . LEU A 1 80 ? -4.233 5.188 -6.933 1.00 94.94 80 LEU A C 1
ATOM 639 O O . LEU A 1 80 ? -5.407 5.545 -7.003 1.00 94.94 80 LEU A O 1
ATOM 643 N N . ILE A 1 81 ? -3.781 4.360 -5.985 1.00 9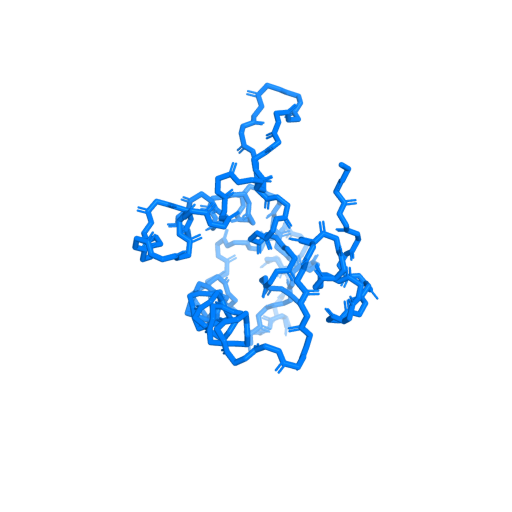6.19 81 ILE A N 1
ATOM 644 C CA . ILE A 1 81 ? -4.642 3.817 -4.924 1.00 96.19 81 ILE A CA 1
ATOM 645 C C . ILE A 1 81 ? -5.277 4.962 -4.140 1.00 96.19 81 ILE A C 1
ATOM 647 O O . ILE A 1 81 ? -6.490 4.989 -3.985 1.00 96.19 81 ILE A O 1
ATOM 651 N N . TRP A 1 82 ? -4.489 5.951 -3.706 1.00 95.06 82 TRP A N 1
ATOM 652 C CA . TRP A 1 82 ? -5.026 7.078 -2.940 1.00 95.06 82 TRP A CA 1
ATOM 653 C C . TRP A 1 82 ? -6.034 7.920 -3.734 1.00 95.06 82 TRP A C 1
ATOM 655 O O . TRP A 1 82 ? -6.999 8.418 -3.173 1.00 95.06 82 TRP A O 1
ATOM 665 N N . ARG A 1 83 ? -5.841 8.099 -5.044 1.00 93.75 83 ARG A N 1
ATOM 666 C CA . ARG A 1 83 ? -6.779 8.864 -5.886 1.00 93.75 83 ARG A CA 1
ATOM 667 C C . ARG A 1 83 ? -8.083 8.122 -6.162 1.00 93.75 83 ARG A C 1
ATOM 669 O O . ARG A 1 83 ? -9.106 8.775 -6.343 1.00 93.75 83 ARG A O 1
ATOM 676 N N . ASN A 1 84 ? -8.028 6.795 -6.222 1.00 95.25 84 ASN A N 1
ATOM 677 C CA . ASN A 1 84 ? -9.157 5.940 -6.589 1.00 95.25 84 ASN A CA 1
ATOM 678 C C . ASN A 1 84 ? -9.816 5.257 -5.382 1.00 95.25 84 ASN A C 1
ATOM 680 O O . ASN A 1 84 ? -10.742 4.469 -5.567 1.00 95.25 84 ASN A O 1
ATOM 684 N N . ALA A 1 85 ? -9.331 5.527 -4.169 1.00 96.31 85 ALA A N 1
ATOM 685 C CA . ALA A 1 85 ? -9.823 4.908 -2.952 1.00 96.31 85 ALA A CA 1
ATOM 686 C C . ALA A 1 85 ? -11.312 5.198 -2.736 1.00 96.31 85 ALA A C 1
ATOM 688 O O . ALA A 1 85 ? -11.816 6.286 -3.040 1.00 96.31 85 ALA A O 1
ATOM 689 N N . SER A 1 86 ? -12.012 4.230 -2.150 1.00 96.25 86 SER A N 1
ATOM 690 C CA . SER A 1 86 ? -13.382 4.442 -1.684 1.00 96.25 86 SER A CA 1
ATOM 691 C C . SER A 1 86 ? -13.451 5.570 -0.638 1.00 96.25 86 SER A C 1
ATOM 693 O O . SER A 1 86 ? -12.483 5.792 0.095 1.00 96.25 86 SER A O 1
ATOM 695 N N . PRO A 1 87 ? -14.594 6.267 -0.487 1.00 96.06 87 PRO A N 1
ATOM 696 C CA . PRO A 1 87 ? -14.761 7.279 0.559 1.00 96.06 87 PRO A CA 1
ATOM 697 C C . PRO A 1 87 ? -14.440 6.771 1.975 1.00 96.06 87 PRO A C 1
ATOM 699 O O . PRO A 1 87 ? -14.006 7.546 2.830 1.00 96.06 87 PRO A O 1
ATOM 702 N N . GLU A 1 88 ? -14.647 5.478 2.235 1.00 95.25 88 GLU A N 1
ATOM 703 C CA . GLU A 1 88 ? -14.339 4.834 3.508 1.00 95.25 88 GLU A CA 1
ATOM 704 C C . GLU A 1 88 ? -12.833 4.651 3.744 1.00 95.25 88 GLU A C 1
ATOM 706 O O . GLU A 1 88 ? -12.339 4.966 4.829 1.00 95.25 88 GLU A O 1
ATOM 711 N N . THR A 1 89 ? -12.090 4.155 2.753 1.00 96.56 89 THR A N 1
ATOM 712 C CA . THR A 1 89 ? -10.636 3.932 2.864 1.00 96.56 89 THR A CA 1
ATOM 713 C C . THR A 1 89 ? -9.850 5.232 2.726 1.00 96.56 89 THR A C 1
ATOM 715 O O . THR A 1 89 ? -8.827 5.395 3.393 1.00 96.56 89 THR A O 1
ATOM 718 N N . GLN A 1 90 ? -10.372 6.208 1.978 1.00 95.88 90 GLN A N 1
ATOM 719 C CA . GLN A 1 90 ? -9.772 7.531 1.813 1.00 95.88 90 GLN A CA 1
ATOM 720 C C . GLN A 1 90 ? -9.539 8.237 3.150 1.00 95.88 90 GLN A C 1
ATOM 722 O O . GLN A 1 90 ? -8.464 8.787 3.385 1.00 95.88 90 GLN A O 1
ATOM 727 N N . GLN A 1 91 ? -10.514 8.162 4.061 1.00 93.75 91 GLN A N 1
ATOM 728 C CA . GLN A 1 91 ? -10.384 8.738 5.402 1.00 93.75 91 GLN A CA 1
ATOM 729 C C . GLN A 1 91 ? -9.211 8.120 6.163 1.00 93.75 91 GLN A C 1
ATOM 731 O O . GLN A 1 91 ? -8.499 8.823 6.870 1.00 93.75 91 GLN A O 1
ATOM 736 N N . VAL A 1 92 ? -8.976 6.817 5.992 1.00 95.00 92 VAL A N 1
ATOM 737 C CA . VAL A 1 92 ? -7.852 6.113 6.617 1.00 95.00 92 VAL A CA 1
ATOM 738 C C . VAL A 1 92 ? -6.536 6.547 5.977 1.00 95.00 92 VAL A C 1
ATOM 740 O O . VAL A 1 92 ? -5.592 6.906 6.680 1.00 95.00 92 VAL A O 1
ATOM 743 N N . TYR A 1 93 ? -6.478 6.567 4.645 1.00 95.62 93 TYR A N 1
ATOM 744 C CA . TYR A 1 93 ? -5.292 6.960 3.889 1.00 95.62 93 TYR A CA 1
ATOM 745 C C . TYR A 1 93 ? -4.877 8.405 4.138 1.00 95.62 93 TYR A C 1
ATOM 747 O O . TYR A 1 93 ? -3.681 8.691 4.157 1.00 95.62 93 TYR A O 1
ATOM 755 N N . ASP A 1 94 ? -5.811 9.306 4.415 1.00 92.94 94 ASP A N 1
ATOM 756 C CA . ASP A 1 94 ? -5.491 10.696 4.719 1.00 92.94 94 ASP A CA 1
ATOM 757 C C . ASP A 1 94 ? -4.615 10.858 5.973 1.00 92.94 94 ASP A C 1
ATOM 759 O O . ASP A 1 94 ? -3.793 11.780 6.000 1.00 92.94 94 ASP A O 1
ATOM 763 N N . TYR A 1 95 ? -4.711 9.943 6.952 1.00 91.31 95 TYR A N 1
ATOM 764 C CA . TYR A 1 95 ? -3.803 9.857 8.112 1.00 91.31 95 TYR A CA 1
ATOM 765 C C . TYR A 1 95 ? -2.431 9.260 7.765 1.00 91.31 95 TYR A C 1
ATOM 767 O O . TYR A 1 95 ? -1.459 9.416 8.507 1.00 91.31 95 TYR A O 1
ATOM 775 N N . GLY A 1 96 ? -2.354 8.543 6.647 1.00 90.69 96 GLY A N 1
ATOM 776 C CA . GLY A 1 96 ? -1.151 7.896 6.139 1.00 90.69 96 GLY A CA 1
ATOM 777 C C . GLY A 1 96 ? -0.207 8.829 5.390 1.00 90.69 96 GLY A C 1
ATOM 778 O O . GLY A 1 96 ? 0.911 8.421 5.070 1.00 90.69 96 GLY A O 1
ATOM 779 N N . ARG A 1 97 ? -0.640 10.062 5.108 1.00 91.00 97 ARG A N 1
ATOM 780 C CA . ARG A 1 97 ? 0.124 11.030 4.322 1.00 91.00 97 ARG A CA 1
ATOM 781 C C . ARG A 1 97 ? 1.435 11.413 4.995 1.00 91.00 97 ARG A C 1
ATOM 783 O O . ARG A 1 97 ? 1.477 11.797 6.162 1.00 91.00 97 ARG A O 1
ATOM 790 N N . THR A 1 98 ? 2.505 11.365 4.218 1.00 86.81 98 THR A N 1
ATOM 791 C CA . THR A 1 98 ? 3.840 11.807 4.613 1.00 86.81 98 THR A CA 1
ATOM 792 C C . THR A 1 98 ? 4.413 12.713 3.538 1.00 86.81 98 THR A C 1
ATOM 794 O O . THR A 1 98 ? 4.243 12.451 2.352 1.00 86.81 98 THR A O 1
ATOM 797 N N . HIS A 1 99 ? 5.115 13.765 3.948 1.00 82.25 99 HIS A N 1
ATOM 798 C CA . HIS A 1 99 ? 5.872 14.621 3.040 1.00 82.25 99 HIS A CA 1
ATOM 799 C C . HIS A 1 99 ? 7.352 14.276 3.194 1.00 82.25 99 HIS A C 1
ATOM 801 O O . HIS A 1 99 ? 8.037 14.834 4.050 1.00 82.25 99 HIS A O 1
ATOM 807 N N . GLU A 1 100 ? 7.835 13.316 2.408 1.00 72.19 100 GLU A N 1
ATOM 808 C CA . GLU A 1 100 ? 9.253 12.955 2.393 1.00 72.19 100 GLU A CA 1
ATOM 809 C C . GLU A 1 100 ? 9.927 13.630 1.196 1.00 72.19 100 GLU A C 1
ATOM 811 O O . GLU A 1 100 ? 9.523 13.451 0.050 1.00 72.19 100 GLU A O 1
ATOM 816 N N . GLN A 1 101 ? 10.952 14.445 1.470 1.00 67.25 101 GLN A N 1
ATOM 817 C CA . GLN A 1 101 ? 11.799 15.081 0.448 1.00 67.25 101 GLN A CA 1
ATOM 818 C C . GLN A 1 101 ? 11.022 15.887 -0.616 1.00 67.25 101 GLN A C 1
ATOM 820 O O . GLN A 1 101 ? 11.426 15.961 -1.771 1.00 67.25 101 GLN A O 1
ATOM 825 N N . GLY A 1 102 ? 9.897 16.498 -0.226 1.00 71.12 102 GLY A N 1
ATOM 826 C CA . GLY A 1 102 ? 9.053 17.297 -1.122 1.00 71.12 102 GLY A CA 1
ATOM 827 C C . GLY A 1 102 ? 8.020 16.499 -1.925 1.00 71.12 102 GLY A C 1
ATOM 828 O O . GLY A 1 102 ? 7.194 17.111 -2.596 1.00 71.12 102 GLY A O 1
ATOM 829 N N . ASN A 1 103 ? 8.001 15.168 -1.808 1.00 77.62 103 ASN A N 1
ATOM 830 C CA . ASN A 1 103 ? 7.000 14.310 -2.438 1.00 77.62 103 ASN A CA 1
ATOM 831 C C . ASN A 1 103 ? 5.943 13.858 -1.422 1.00 77.62 103 ASN A C 1
ATOM 833 O O . ASN A 1 103 ? 6.251 13.563 -0.263 1.00 77.62 103 ASN A O 1
ATOM 837 N N . VAL A 1 104 ? 4.682 13.820 -1.862 1.00 83.88 104 VAL A N 1
ATOM 838 C CA . VAL A 1 104 ? 3.568 13.293 -1.064 1.00 83.88 104 VAL A CA 1
ATOM 839 C C . VAL A 1 104 ? 3.568 11.782 -1.191 1.00 83.88 104 VAL A C 1
ATOM 841 O O . VAL A 1 104 ? 3.438 11.257 -2.286 1.00 83.88 104 VAL A O 1
ATOM 844 N N . ASP A 1 105 ? 3.673 11.088 -0.072 1.00 89.62 105 ASP A N 1
ATOM 845 C CA . ASP A 1 105 ? 3.642 9.633 -0.008 1.00 89.62 105 ASP A CA 1
ATOM 846 C C . ASP A 1 105 ? 2.589 9.171 1.009 1.00 89.62 105 ASP A C 1
ATOM 848 O O . ASP A 1 105 ? 2.035 9.980 1.760 1.00 89.62 105 ASP A O 1
ATOM 852 N N . ASN A 1 106 ? 2.281 7.877 1.030 1.00 94.19 106 ASN A N 1
ATOM 853 C CA . ASN A 1 106 ? 1.309 7.294 1.938 1.00 94.19 106 ASN A CA 1
ATOM 854 C C . ASN A 1 106 ? 1.820 5.990 2.558 1.00 94.19 106 ASN A C 1
ATOM 856 O O . ASN A 1 106 ? 1.846 4.933 1.919 1.00 94.19 106 ASN A O 1
ATOM 860 N N . TRP A 1 107 ? 2.204 6.045 3.836 1.00 93.44 107 TRP A N 1
ATOM 861 C CA . TRP A 1 107 ? 2.778 4.881 4.509 1.00 93.44 107 TRP A CA 1
ATOM 862 C C . TRP A 1 107 ? 1.761 3.755 4.723 1.00 93.44 107 TRP A C 1
ATOM 864 O O . TRP A 1 107 ? 2.161 2.593 4.735 1.00 93.44 107 TRP A O 1
ATOM 874 N N . ILE A 1 108 ? 0.472 4.082 4.868 1.00 95.69 108 ILE A N 1
ATOM 875 C CA . ILE A 1 108 ? -0.599 3.097 5.070 1.00 95.69 108 ILE A CA 1
ATOM 876 C C . ILE A 1 108 ? -0.769 2.273 3.800 1.00 95.69 108 ILE A C 1
ATOM 878 O O . ILE A 1 108 ? -0.702 1.047 3.859 1.00 95.69 108 ILE A O 1
ATOM 882 N N . ILE A 1 109 ? -0.907 2.946 2.655 1.00 95.75 109 ILE A N 1
ATOM 883 C CA . ILE A 1 109 ? -1.044 2.294 1.347 1.00 95.75 109 ILE A CA 1
ATOM 884 C C . ILE A 1 109 ? 0.181 1.426 1.055 1.00 95.75 109 ILE A C 1
ATOM 886 O O . ILE A 1 109 ? 0.047 0.254 0.711 1.00 95.75 109 ILE A O 1
ATOM 890 N N . ARG A 1 110 ? 1.393 1.953 1.273 1.00 93.25 110 ARG A N 1
ATOM 891 C CA . ARG A 1 110 ? 2.625 1.166 1.109 1.00 93.25 110 ARG A CA 1
ATOM 892 C C . ARG A 1 110 ? 2.683 -0.067 1.993 1.00 93.25 110 ARG A C 1
ATOM 894 O O . ARG A 1 110 ? 3.305 -1.052 1.600 1.00 93.25 110 ARG A O 1
ATOM 901 N N . TRP A 1 111 ? 2.107 0.008 3.188 1.00 94.12 111 TRP A N 1
ATOM 902 C CA . TRP A 1 111 ? 2.068 -1.114 4.111 1.00 94.12 111 TRP A CA 1
ATOM 903 C C . TRP A 1 111 ? 1.092 -2.190 3.632 1.00 94.12 111 TRP A C 1
ATOM 905 O O . TRP A 1 111 ? 1.447 -3.358 3.643 1.00 94.12 111 TRP A O 1
ATOM 915 N N . VAL A 1 112 ? -0.105 -1.823 3.159 1.00 94.06 112 VAL A N 1
ATOM 916 C CA . VAL A 1 112 ? -1.095 -2.813 2.685 1.00 94.06 112 VAL A CA 1
ATOM 917 C C . VAL A 1 112 ? -0.773 -3.402 1.307 1.00 94.06 112 VAL A C 1
ATOM 919 O O . VAL A 1 112 ? -1.287 -4.468 0.974 1.00 94.06 112 VAL A O 1
ATOM 922 N N . LEU A 1 113 ? 0.083 -2.745 0.517 1.00 90.56 113 LEU A N 1
ATOM 923 C CA . LEU A 1 113 ? 0.479 -3.212 -0.814 1.00 90.56 113 LEU A CA 1
ATOM 924 C C . LEU A 1 113 ? 1.326 -4.498 -0.787 1.00 90.56 113 LEU A C 1
ATOM 926 O O . LEU A 1 113 ? 1.325 -5.234 -1.778 1.00 90.56 113 LEU A O 1
ATOM 930 N N . TRP A 1 114 ? 2.019 -4.807 0.320 1.00 81.19 114 TRP A N 1
ATOM 931 C CA . TRP A 1 114 ? 2.977 -5.921 0.386 1.00 81.19 114 TRP A CA 1
ATOM 932 C C . TRP A 1 114 ? 2.872 -6.774 1.641 1.00 81.1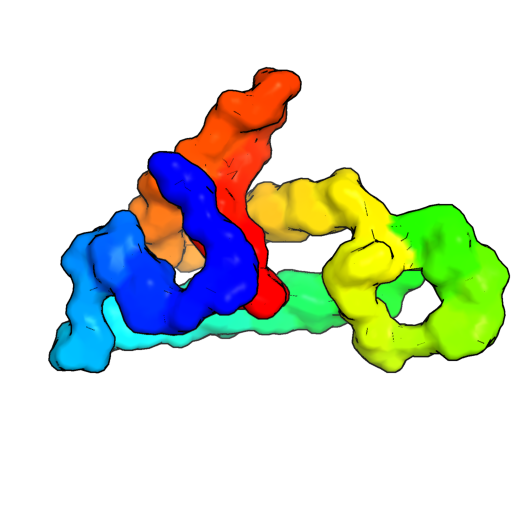9 114 TRP A C 1
ATOM 934 O O . TRP A 1 114 ? 2.934 -6.215 2.754 1.00 81.19 114 TRP A O 1
#

pLDDT: mean 92.12, std 5.86, range [66.69, 97.12]